Protein AF-A0A7S2QZF7-F1 (afdb_monomer_lite)

Sequence (100 aa):
DDSRATWECCMLLIELEQAEAVLDMLLKVTMHKVPKVALAAANAVLMAVQTFGTPKVVPPNMILKGLAPLFDAKDAKVRAVAKDITLEMVKWLGPGAVKR

pLDDT: mean 81.99, std 8.15, range [48.84, 90.38]

Foldseek 3Di:
DVLVVVLVVLLVCLVVLNQVVSLVVLLVQLPDPDNVSVLSSLVSLLVSCVPVNDDPSHPVVSLVVSLVVQCVDPDPSSNVSSVSSVVSNCVRVDPVVDDD

Radius of gyration: 12.94 Å; chains: 1; bounding box: 25×36×29 Å

Structure (mmCIF, N/CA/C/O backbone):
data_AF-A0A7S2QZF7-F1
#
_entry.id   AF-A0A7S2QZF7-F1
#
loop_
_atom_site.group_PDB
_atom_site.id
_atom_site.type_symbol
_atom_site.label_atom_id
_atom_site.label_alt_id
_atom_site.label_comp_id
_atom_site.label_asym_id
_atom_site.label_entity_id
_atom_site.label_seq_id
_atom_site.pdbx_PDB_ins_code
_atom_site.Cartn_x
_atom_site.Cartn_y
_atom_site.Cartn_z
_atom_site.occupancy
_atom_site.B_iso_or_equiv
_atom_site.auth_seq_id
_atom_site.auth_comp_id
_atom_site.auth_asym_id
_atom_site.auth_atom_id
_atom_site.pdbx_PDB_model_num
ATOM 1 N N . ASP A 1 1 ? -8.005 -13.180 -18.658 1.00 52.25 1 ASP A N 1
ATOM 2 C CA . ASP A 1 1 ? -8.735 -13.564 -17.439 1.00 52.25 1 ASP A CA 1
ATOM 3 C C . ASP A 1 1 ? -7.846 -13.805 -16.226 1.00 52.25 1 ASP A C 1
ATOM 5 O O . ASP A 1 1 ? -8.195 -13.313 -15.163 1.00 52.25 1 ASP A O 1
ATOM 9 N N . ASP A 1 2 ? -6.660 -14.402 -16.363 1.00 60.56 2 ASP A N 1
ATOM 10 C CA . ASP A 1 2 ? -5.796 -14.744 -15.212 1.00 60.56 2 ASP A CA 1
ATOM 11 C C . ASP A 1 2 ? -5.441 -13.586 -14.266 1.00 60.56 2 ASP A C 1
ATOM 13 O O . ASP A 1 2 ? -5.421 -13.761 -13.051 1.00 60.56 2 ASP A O 1
ATOM 17 N N . SER A 1 3 ? -5.210 -12.375 -14.788 1.00 65.88 3 SER A N 1
ATOM 18 C CA . SER A 1 3 ? -4.844 -11.222 -13.948 1.00 65.88 3 SER A CA 1
ATOM 19 C C . SER A 1 3 ? -5.981 -10.731 -13.039 1.00 65.88 3 SER A C 1
ATOM 21 O O . SER A 1 3 ? -5.708 -10.099 -12.020 1.00 65.88 3 SER A O 1
ATOM 23 N N . ARG A 1 4 ? -7.248 -11.004 -13.389 1.00 69.50 4 ARG A N 1
ATOM 24 C CA . ARG A 1 4 ? -8.399 -10.689 -12.522 1.00 69.50 4 ARG A CA 1
ATOM 25 C C . ARG A 1 4 ? -8.553 -11.725 -11.416 1.00 69.50 4 ARG A C 1
ATOM 27 O O . ARG A 1 4 ? -8.727 -11.343 -10.267 1.00 69.50 4 ARG A O 1
ATOM 34 N N . ALA A 1 5 ? -8.367 -13.004 -11.734 1.00 76.38 5 ALA A N 1
ATOM 35 C CA . ALA A 1 5 ? -8.405 -14.069 -10.735 1.00 76.38 5 ALA A CA 1
ATOM 36 C C . ALA A 1 5 ? -7.325 -13.872 -9.656 1.00 76.38 5 ALA A C 1
ATOM 38 O O . ALA A 1 5 ? -7.597 -13.988 -8.466 1.00 76.38 5 ALA A O 1
ATOM 39 N N . THR A 1 6 ? -6.106 -13.474 -10.044 1.00 78.31 6 THR A N 1
ATOM 40 C CA . THR A 1 6 ? -5.044 -13.166 -9.068 1.00 78.31 6 THR A CA 1
ATOM 41 C C . THR A 1 6 ? -5.394 -11.995 -8.152 1.00 78.31 6 THR A C 1
ATOM 43 O O . THR A 1 6 ? -5.000 -11.978 -6.988 1.00 78.31 6 THR A O 1
ATOM 46 N N . TRP A 1 7 ? -6.130 -11.018 -8.679 1.00 78.88 7 TRP A N 1
ATOM 47 C CA . TRP A 1 7 ? -6.580 -9.846 -7.938 1.00 78.88 7 TRP A CA 1
ATOM 48 C C . TRP A 1 7 ? -7.653 -10.212 -6.907 1.00 78.88 7 TRP A C 1
ATOM 50 O O . TRP A 1 7 ? -7.516 -9.886 -5.728 1.00 78.88 7 TRP A O 1
ATOM 60 N N . GLU A 1 8 ? -8.673 -10.950 -7.338 1.00 82.88 8 GLU A N 1
ATOM 61 C CA . GLU A 1 8 ? -9.766 -11.421 -6.485 1.00 82.88 8 GLU A CA 1
ATOM 62 C C . GLU A 1 8 ? -9.240 -12.290 -5.340 1.00 82.88 8 GLU A C 1
ATOM 64 O O . GLU A 1 8 ? -9.595 -12.063 -4.187 1.00 82.88 8 GLU A O 1
ATOM 69 N N . CYS A 1 9 ? -8.294 -13.192 -5.619 1.00 85.06 9 CYS A N 1
ATOM 70 C CA . CYS A 1 9 ? -7.632 -13.987 -4.585 1.00 85.06 9 CYS A CA 1
ATOM 71 C C . CYS A 1 9 ? -6.932 -13.124 -3.523 1.00 85.06 9 CYS A C 1
ATOM 73 O O . CYS A 1 9 ? -7.010 -13.436 -2.338 1.00 85.06 9 CYS A O 1
ATOM 75 N N . CYS A 1 10 ? -6.264 -12.032 -3.916 1.00 83.44 10 CYS A N 1
ATOM 76 C CA . CYS A 1 10 ? -5.621 -11.138 -2.950 1.00 83.44 10 CYS A CA 1
ATOM 77 C C . CYS A 1 10 ? -6.650 -10.450 -2.044 1.00 83.44 10 CYS A C 1
ATOM 79 O O . CYS A 1 10 ? -6.408 -10.327 -0.847 1.00 83.44 10 CYS A O 1
ATOM 81 N N . MET A 1 11 ? -7.794 -10.028 -2.591 1.00 86.31 11 MET A N 1
ATOM 82 C CA . MET A 1 11 ? -8.855 -9.394 -1.801 1.00 86.31 11 MET A CA 1
ATOM 83 C C . MET A 1 11 ? -9.524 -10.391 -0.846 1.00 86.31 11 MET A C 1
ATOM 85 O O . MET A 1 11 ? -9.713 -10.072 0.324 1.00 86.31 11 MET A O 1
ATOM 89 N N . LEU A 1 12 ? -9.784 -11.620 -1.301 1.00 86.75 12 LEU A N 1
ATOM 90 C CA . LEU A 1 12 ? -10.330 -12.695 -0.462 1.00 86.75 12 LEU A CA 1
ATOM 91 C C . LEU A 1 12 ? -9.406 -13.034 0.718 1.00 86.75 12 LEU A C 1
ATOM 93 O O . LEU A 1 12 ? -9.868 -13.262 1.831 1.00 86.75 12 LEU A O 1
ATOM 97 N N . LEU A 1 13 ? -8.086 -13.037 0.510 1.00 86.19 13 LEU A N 1
ATOM 98 C CA . LEU A 1 13 ? -7.130 -13.257 1.600 1.00 86.19 13 LEU A CA 1
ATOM 99 C C . LEU A 1 13 ? -7.155 -12.121 2.633 1.00 86.19 13 LEU A C 1
ATOM 101 O O . LEU A 1 13 ? -6.999 -12.376 3.825 1.00 86.19 13 LEU A O 1
ATOM 105 N N . ILE A 1 14 ? -7.376 -10.878 2.198 1.00 85.31 14 ILE A N 1
ATOM 106 C CA . ILE A 1 14 ? -7.524 -9.736 3.109 1.00 85.31 14 ILE A CA 1
ATOM 107 C C . ILE A 1 14 ? -8.814 -9.861 3.937 1.00 85.31 14 ILE A C 1
ATOM 109 O O . ILE A 1 14 ? -8.778 -9.575 5.133 1.00 85.31 14 ILE A O 1
ATOM 113 N N . GLU A 1 15 ? -9.916 -10.346 3.349 1.00 85.00 15 GLU A N 1
ATOM 114 C CA . GLU A 1 15 ? -11.161 -10.650 4.084 1.00 85.00 15 GLU A CA 1
ATOM 115 C C . GLU A 1 15 ? -10.961 -11.707 5.175 1.00 85.00 15 GLU A C 1
ATOM 117 O O . GLU A 1 15 ? -11.565 -11.614 6.240 1.00 85.00 15 GLU A O 1
ATOM 122 N N . LEU A 1 16 ? -10.071 -12.675 4.947 1.00 87.19 16 LEU A N 1
ATOM 123 C CA . LEU A 1 16 ? -9.694 -13.712 5.914 1.00 87.19 16 LEU A CA 1
ATOM 124 C C . LEU A 1 16 ? -8.632 -13.245 6.927 1.00 87.19 16 LEU A C 1
ATOM 126 O O . LEU A 1 16 ? -7.869 -14.053 7.458 1.00 87.19 16 LEU A O 1
ATOM 130 N N . GLU A 1 17 ? -8.548 -11.937 7.173 1.00 84.56 17 GLU A N 1
ATOM 131 C CA . GLU A 1 17 ? -7.634 -11.312 8.137 1.00 84.56 17 GLU A CA 1
ATOM 132 C C . GLU A 1 17 ? -6.137 -11.517 7.820 1.00 84.56 17 GLU A C 1
ATOM 134 O O . GLU A 1 17 ? -5.277 -11.265 8.660 1.00 84.56 17 GLU A O 1
ATOM 139 N N . GLN A 1 18 ? -5.778 -11.917 6.591 1.00 86.19 18 GLN A N 1
ATOM 140 C CA . GLN A 1 18 ? -4.379 -12.079 6.157 1.00 86.19 18 GLN A CA 1
ATOM 141 C C . GLN A 1 18 ? -3.809 -10.817 5.491 1.00 86.19 18 GLN A C 1
ATOM 143 O O . GLN A 1 18 ? -2.896 -10.890 4.663 1.00 86.19 18 GLN A O 1
ATOM 148 N N . ALA A 1 19 ? -4.330 -9.641 5.853 1.00 84.62 19 ALA A N 1
ATOM 149 C CA . ALA A 1 19 ? -3.969 -8.370 5.231 1.00 84.62 19 ALA A CA 1
ATOM 150 C C . ALA A 1 19 ? -2.461 -8.087 5.287 1.00 84.62 19 ALA A C 1
ATOM 152 O O . ALA A 1 19 ? -1.870 -7.686 4.287 1.00 84.62 19 ALA A O 1
ATOM 153 N N . GLU A 1 20 ? -1.815 -8.349 6.424 1.00 85.31 20 GLU A N 1
ATOM 154 C CA . GLU A 1 20 ? -0.381 -8.101 6.598 1.00 85.31 20 GLU A CA 1
ATOM 155 C C . GLU A 1 20 ? 0.480 -8.945 5.652 1.00 85.31 20 GLU A C 1
ATOM 157 O O . GLU A 1 20 ? 1.384 -8.417 5.004 1.00 85.31 20 GLU A O 1
ATOM 162 N N . ALA A 1 21 ? 0.176 -10.239 5.524 1.00 87.94 21 ALA A N 1
ATOM 163 C CA . ALA A 1 21 ? 0.921 -11.153 4.662 1.00 87.94 21 ALA A CA 1
ATOM 164 C C . ALA A 1 21 ? 0.771 -10.780 3.179 1.00 87.94 21 ALA A C 1
ATOM 166 O O . ALA A 1 21 ? 1.751 -10.770 2.428 1.00 87.94 21 ALA A O 1
ATOM 167 N N . VAL A 1 22 ? -0.450 -10.424 2.765 1.00 88.12 22 VAL A N 1
ATOM 168 C CA . VAL A 1 22 ? -0.735 -9.974 1.396 1.00 88.12 22 VAL A CA 1
ATOM 169 C C . VAL A 1 22 ? -0.008 -8.663 1.103 1.00 88.12 22 VAL A C 1
ATOM 171 O O . VAL A 1 22 ? 0.649 -8.547 0.069 1.00 88.12 22 VAL A O 1
ATOM 174 N N . LEU A 1 23 ? -0.068 -7.690 2.015 1.00 86.62 23 LEU A N 1
ATOM 175 C CA . LEU A 1 23 ? 0.600 -6.399 1.847 1.00 86.62 23 LEU A CA 1
ATOM 176 C C . LEU A 1 23 ? 2.120 -6.545 1.805 1.00 86.62 23 LEU A C 1
ATOM 178 O O . LEU A 1 23 ? 2.747 -5.955 0.933 1.00 86.62 23 LEU A O 1
ATOM 182 N N . ASP A 1 24 ? 2.723 -7.342 2.688 1.00 88.38 24 ASP A N 1
ATOM 183 C CA . ASP A 1 24 ? 4.171 -7.572 2.679 1.00 88.38 24 ASP A CA 1
ATOM 184 C C . ASP A 1 24 ? 4.637 -8.191 1.350 1.00 88.38 24 ASP A C 1
ATOM 186 O O . ASP A 1 24 ? 5.614 -7.737 0.746 1.00 88.38 24 ASP A O 1
ATOM 190 N N . MET A 1 25 ? 3.892 -9.173 0.833 1.00 89.12 25 MET A N 1
ATOM 191 C CA . MET A 1 25 ? 4.173 -9.779 -0.468 1.00 89.12 25 MET A CA 1
ATOM 192 C C . MET A 1 25 ? 4.017 -8.772 -1.615 1.00 89.12 25 MET A C 1
ATOM 194 O O . MET A 1 25 ? 4.943 -8.609 -2.413 1.00 89.12 25 MET A O 1
ATOM 198 N N . LEU A 1 26 ? 2.898 -8.044 -1.677 1.00 87.12 26 LEU A N 1
ATOM 199 C CA . LEU A 1 26 ? 2.644 -7.064 -2.736 1.00 87.12 26 LEU A CA 1
ATOM 200 C C . LEU A 1 26 ? 3.680 -5.938 -2.730 1.00 87.12 26 LEU A C 1
ATOM 202 O O . LEU A 1 26 ? 4.214 -5.594 -3.785 1.00 87.12 26 LEU A O 1
ATOM 206 N N . LEU A 1 27 ? 4.022 -5.407 -1.552 1.00 86.00 27 LEU A N 1
ATOM 207 C CA . LEU A 1 27 ? 5.023 -4.353 -1.399 1.00 86.00 27 LEU A CA 1
ATOM 208 C C . LEU A 1 27 ? 6.407 -4.811 -1.868 1.00 86.00 27 LEU A C 1
ATOM 210 O O . LEU A 1 27 ? 7.075 -4.062 -2.577 1.00 86.00 27 LEU A O 1
ATOM 214 N N . LYS A 1 28 ? 6.820 -6.052 -1.593 1.00 87.38 28 LYS A N 1
ATOM 215 C CA . LYS A 1 28 ? 8.065 -6.606 -2.159 1.00 87.38 28 LYS A CA 1
ATOM 216 C C . LYS A 1 28 ? 8.034 -6.661 -3.689 1.00 87.38 28 LYS A C 1
ATOM 218 O O . LYS A 1 28 ? 9.024 -6.325 -4.341 1.00 87.38 28 LYS A O 1
ATOM 223 N N . VAL A 1 29 ? 6.897 -7.035 -4.277 1.00 87.44 29 VAL A N 1
ATOM 224 C CA . VAL A 1 29 ? 6.731 -7.132 -5.738 1.00 87.44 29 VAL A CA 1
ATOM 225 C C . VAL A 1 29 ? 6.743 -5.755 -6.415 1.00 87.44 29 VAL A C 1
ATOM 227 O O . VAL A 1 29 ? 7.146 -5.650 -7.575 1.00 87.44 29 VAL A O 1
ATOM 230 N N . THR A 1 30 ? 6.408 -4.672 -5.706 1.00 82.69 30 THR A N 1
ATOM 231 C CA . THR A 1 30 ? 6.519 -3.309 -6.266 1.00 82.69 30 THR A CA 1
ATOM 232 C C . THR A 1 30 ? 7.943 -2.921 -6.677 1.00 82.69 30 THR A C 1
ATOM 234 O O . THR A 1 30 ? 8.117 -2.094 -7.567 1.00 82.69 30 THR A O 1
ATOM 237 N N . MET A 1 31 ? 8.971 -3.559 -6.106 1.00 81.25 31 MET A N 1
ATOM 238 C CA . MET A 1 31 ? 10.377 -3.325 -6.457 1.00 81.25 31 MET A CA 1
ATOM 239 C C . MET A 1 31 ? 10.885 -4.213 -7.606 1.00 81.25 31 MET A C 1
ATOM 241 O O . MET A 1 31 ? 12.086 -4.262 -7.888 1.00 81.25 31 MET A O 1
ATOM 245 N N . HIS A 1 32 ? 9.996 -4.946 -8.277 1.00 86.06 32 HIS A N 1
ATOM 246 C CA . HIS A 1 32 ? 10.381 -5.856 -9.345 1.00 86.06 32 HIS A CA 1
ATOM 247 C C . HIS A 1 32 ? 10.978 -5.112 -10.556 1.00 86.06 32 HIS A C 1
ATOM 249 O O . HIS A 1 32 ? 10.524 -4.038 -10.946 1.00 86.06 32 HIS A O 1
ATOM 255 N N . LYS A 1 33 ? 11.970 -5.725 -11.221 1.00 80.56 33 LYS A N 1
ATOM 256 C CA . LYS A 1 33 ? 12.678 -5.126 -12.374 1.00 80.56 33 LYS A CA 1
ATOM 257 C C . LYS A 1 33 ? 11.778 -4.862 -13.585 1.00 80.56 33 LYS A C 1
ATOM 259 O O . LYS A 1 33 ? 12.137 -4.072 -14.451 1.00 80.56 33 LYS A O 1
ATOM 264 N N . VAL A 1 34 ? 10.637 -5.547 -13.664 1.00 86.31 34 VAL A N 1
ATOM 265 C CA . VAL A 1 34 ? 9.657 -5.402 -14.748 1.00 86.31 34 VAL A CA 1
ATOM 266 C C . VAL A 1 34 ? 8.605 -4.359 -14.348 1.00 86.31 34 VAL A C 1
ATOM 268 O O . VAL A 1 34 ? 7.783 -4.660 -13.477 1.00 86.31 34 VAL A O 1
ATOM 271 N N . PRO A 1 35 ? 8.546 -3.186 -15.012 1.00 82.00 35 PRO A N 1
ATOM 272 C CA . PRO A 1 35 ? 7.650 -2.090 -14.626 1.00 82.00 35 PRO A CA 1
ATOM 273 C C . PRO A 1 35 ? 6.168 -2.470 -14.631 1.00 82.00 35 PRO A C 1
ATOM 275 O O . PRO A 1 35 ? 5.410 -2.042 -13.770 1.00 82.00 35 PRO A O 1
ATOM 278 N N . LYS A 1 36 ? 5.750 -3.333 -15.565 1.00 85.81 36 LYS A N 1
ATOM 279 C CA . LYS A 1 36 ? 4.367 -3.827 -15.645 1.00 85.81 36 LYS A CA 1
ATOM 280 C C . LYS A 1 36 ? 3.951 -4.609 -14.393 1.00 85.81 36 LYS A C 1
ATOM 282 O O . LYS A 1 36 ? 2.813 -4.485 -13.956 1.00 85.81 36 LYS A O 1
ATOM 287 N N . VAL A 1 37 ? 4.866 -5.399 -13.829 1.00 86.44 37 VAL A N 1
ATOM 288 C CA . VAL A 1 37 ? 4.616 -6.205 -12.622 1.00 86.44 37 VAL A CA 1
ATOM 289 C C . VAL A 1 37 ? 4.587 -5.305 -11.390 1.00 86.44 37 VAL A C 1
ATOM 291 O O . VAL A 1 37 ? 3.653 -5.390 -10.599 1.00 86.44 37 VAL A O 1
ATOM 294 N N . ALA A 1 38 ? 5.548 -4.384 -11.283 1.00 86.00 38 ALA A N 1
ATOM 295 C CA . ALA A 1 38 ? 5.575 -3.379 -10.223 1.00 86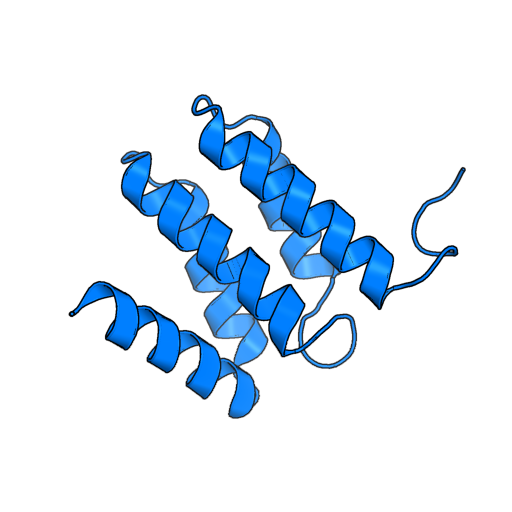.00 38 ALA A CA 1
ATOM 296 C C . ALA A 1 38 ? 4.289 -2.536 -10.200 1.00 86.00 38 ALA A C 1
ATOM 298 O O . ALA A 1 38 ? 3.687 -2.337 -9.147 1.00 86.00 38 ALA A O 1
ATOM 299 N N . LEU A 1 39 ? 3.822 -2.102 -11.376 1.00 87.38 39 LEU A N 1
ATOM 300 C CA . LEU A 1 39 ? 2.581 -1.347 -11.528 1.00 87.38 39 LEU A CA 1
ATOM 301 C C . LEU A 1 39 ? 1.346 -2.170 -11.145 1.00 87.38 39 LEU A C 1
ATOM 303 O O . LEU A 1 39 ? 0.434 -1.638 -10.520 1.00 87.38 39 LEU A O 1
ATOM 307 N N . ALA A 1 40 ? 1.294 -3.451 -11.514 1.00 88.69 40 ALA A N 1
ATOM 308 C CA . ALA A 1 40 ? 0.191 -4.328 -11.129 1.00 88.69 40 ALA A CA 1
ATOM 309 C C . ALA A 1 40 ? 0.124 -4.507 -9.604 1.00 88.69 40 ALA A C 1
ATOM 311 O O . ALA A 1 40 ? -0.949 -4.372 -9.027 1.00 88.69 40 ALA A O 1
ATOM 312 N N . ALA A 1 41 ? 1.268 -4.716 -8.946 1.00 88.56 41 ALA A N 1
ATOM 313 C CA . ALA A 1 41 ? 1.338 -4.820 -7.490 1.00 88.56 41 ALA A CA 1
ATOM 314 C C . ALA A 1 41 ? 0.967 -3.504 -6.787 1.00 88.56 41 ALA A C 1
ATOM 316 O O . ALA A 1 41 ? 0.223 -3.519 -5.811 1.00 88.56 41 ALA A O 1
ATOM 317 N N . ALA A 1 42 ? 1.415 -2.356 -7.304 1.00 88.50 42 ALA A N 1
ATOM 318 C CA . ALA A 1 42 ? 1.051 -1.052 -6.751 1.00 88.50 42 ALA A CA 1
ATOM 319 C C . ALA A 1 42 ? -0.458 -0.780 -6.870 1.00 88.50 42 ALA A C 1
ATOM 321 O O . ALA A 1 42 ? -1.088 -0.368 -5.899 1.00 88.50 42 ALA A O 1
ATOM 322 N N . ASN A 1 43 ? -1.058 -1.068 -8.032 1.00 89.62 43 ASN A N 1
ATOM 323 C CA . ASN A 1 43 ? -2.513 -0.981 -8.202 1.00 89.62 43 ASN A CA 1
ATOM 324 C C . ASN A 1 43 ? -3.241 -1.945 -7.268 1.00 89.62 43 ASN A C 1
ATOM 326 O O . ASN A 1 43 ? -4.330 -1.636 -6.787 1.00 89.62 43 ASN A O 1
ATOM 330 N N . ALA A 1 44 ? -2.622 -3.093 -6.985 1.00 88.94 44 ALA A N 1
ATOM 331 C CA . ALA A 1 44 ? -3.221 -4.050 -6.092 1.00 88.94 44 ALA A CA 1
ATOM 332 C C . ALA A 1 44 ? -3.301 -3.529 -4.645 1.00 88.94 44 ALA A C 1
ATOM 334 O O . ALA A 1 44 ? -4.328 -3.643 -3.976 1.00 88.94 44 ALA A O 1
ATOM 335 N N . VAL A 1 45 ? -2.235 -2.876 -4.184 1.00 87.56 45 VAL A N 1
ATOM 336 C CA . VAL A 1 45 ? -2.227 -2.189 -2.886 1.00 87.56 45 VAL A CA 1
ATOM 337 C C . VAL A 1 45 ? -3.232 -1.039 -2.868 1.00 87.56 45 VAL A C 1
ATOM 339 O O . VAL A 1 45 ? -3.953 -0.889 -1.885 1.00 87.56 45 VAL A O 1
ATOM 342 N N . LEU A 1 46 ? -3.325 -0.256 -3.950 1.00 89.25 46 LEU A N 1
ATOM 343 C CA . LEU A 1 46 ? -4.290 0.841 -4.053 1.00 89.25 46 LEU A CA 1
ATOM 344 C C . LEU A 1 46 ? -5.712 0.364 -3.794 1.00 89.25 46 LEU A C 1
ATOM 346 O O . LEU A 1 46 ? -6.377 0.928 -2.925 1.00 89.25 46 LEU A O 1
ATOM 350 N N . MET A 1 47 ? -6.180 -0.678 -4.485 1.00 88.00 47 MET A N 1
ATOM 351 C CA . MET A 1 47 ? -7.562 -1.068 -4.240 1.00 88.00 47 MET A CA 1
ATOM 352 C C . MET A 1 47 ? -7.775 -1.879 -2.968 1.00 88.00 47 MET A C 1
ATOM 354 O O . MET A 1 47 ? -8.862 -1.795 -2.415 1.00 88.00 47 MET A O 1
ATOM 358 N N . ALA A 1 48 ? -6.757 -2.546 -2.413 1.00 86.44 48 ALA A N 1
ATOM 359 C CA . ALA A 1 48 ? -6.857 -3.060 -1.045 1.00 86.44 48 ALA A CA 1
ATOM 360 C C . ALA A 1 48 ? -7.208 -1.925 -0.061 1.00 86.44 48 ALA A C 1
ATOM 362 O O . ALA A 1 48 ? -8.088 -2.073 0.787 1.00 86.44 48 ALA A O 1
ATOM 363 N N . VAL A 1 49 ? -6.573 -0.758 -0.222 1.00 86.31 49 VAL A N 1
ATOM 364 C CA . VAL A 1 49 ? -6.878 0.439 0.576 1.00 86.31 49 VAL A CA 1
ATOM 365 C C . VAL A 1 49 ? -8.272 0.987 0.266 1.00 86.31 49 VAL A C 1
ATOM 367 O O . VAL A 1 49 ? -8.976 1.371 1.194 1.00 86.31 49 VAL A O 1
ATOM 370 N N . GLN A 1 50 ? -8.699 1.011 -0.999 1.00 87.06 50 GLN A N 1
ATOM 371 C CA . GLN A 1 50 ? -10.034 1.500 -1.377 1.00 87.06 50 GLN A CA 1
ATOM 372 C C . GLN A 1 50 ? -11.169 0.597 -0.876 1.00 87.06 50 GLN A C 1
ATOM 374 O O . GLN A 1 50 ? -12.204 1.107 -0.457 1.00 87.06 50 GLN A O 1
ATOM 379 N N . THR A 1 51 ? -10.984 -0.723 -0.920 1.00 85.44 51 THR A N 1
ATOM 380 C CA . THR A 1 51 ? -12.012 -1.711 -0.572 1.00 85.44 51 THR A CA 1
ATOM 381 C C . THR A 1 51 ? -12.143 -1.895 0.936 1.00 85.44 51 THR A C 1
ATOM 383 O O . THR A 1 51 ? -13.260 -1.924 1.446 1.00 85.44 51 THR A O 1
ATOM 386 N N . PHE A 1 52 ? -11.026 -2.001 1.659 1.00 83.44 52 PHE A N 1
ATOM 387 C CA . PHE A 1 52 ? -11.045 -2.360 3.082 1.00 83.44 52 PHE A CA 1
ATOM 388 C C . PHE A 1 52 ? -10.799 -1.188 4.033 1.00 83.44 52 PHE A C 1
ATOM 390 O O . PHE A 1 52 ? -11.192 -1.242 5.200 1.00 83.44 52 PHE A O 1
ATOM 397 N N . GLY A 1 53 ? -10.159 -0.125 3.546 1.00 79.81 53 GLY A N 1
ATOM 398 C CA . GLY A 1 53 ? -9.835 1.052 4.340 1.00 79.81 53 GLY A CA 1
ATOM 399 C C . GLY A 1 53 ? -8.709 0.851 5.361 1.00 79.81 53 GLY A C 1
ATOM 400 O O . GLY A 1 53 ? -8.319 -0.254 5.746 1.00 79.81 53 GLY A O 1
ATOM 401 N N . THR A 1 54 ? -8.172 1.978 5.826 1.00 79.44 54 THR A N 1
ATOM 402 C CA . THR A 1 54 ? -7.177 2.068 6.911 1.00 79.44 54 THR A CA 1
ATOM 403 C C . THR A 1 54 ? -7.818 2.785 8.117 1.00 79.44 54 THR A C 1
ATOM 405 O O . THR A 1 54 ? -8.710 3.605 7.907 1.00 79.44 54 THR A O 1
ATOM 408 N N . PRO A 1 55 ? -7.445 2.512 9.389 1.00 76.56 55 PRO A N 1
ATOM 409 C CA . PRO A 1 55 ? -6.335 1.677 9.859 1.00 76.56 55 PRO A CA 1
ATOM 410 C C . PRO A 1 55 ? -6.722 0.262 10.329 1.00 76.56 55 PRO A C 1
ATOM 412 O O . PRO A 1 55 ? -5.844 -0.488 10.741 1.00 76.56 55 PRO A O 1
ATOM 415 N N . LYS A 1 56 ? -8.016 -0.088 10.345 1.00 73.25 56 LYS A N 1
ATOM 416 C CA . LYS A 1 56 ? -8.504 -1.303 11.021 1.00 73.25 56 LYS A CA 1
ATOM 417 C C . LYS A 1 56 ? -8.170 -2.597 10.274 1.00 73.25 56 LYS A C 1
ATOM 419 O O . LYS A 1 56 ? -7.785 -3.564 10.916 1.00 73.25 56 LYS A O 1
ATOM 424 N N . VAL A 1 57 ? -8.342 -2.612 8.952 1.00 77.62 57 VAL A N 1
ATOM 425 C CA . VAL A 1 57 ? -8.079 -3.800 8.118 1.00 77.62 57 VAL A CA 1
ATOM 426 C C . VAL A 1 57 ? -6.694 -3.720 7.490 1.00 77.62 57 VAL A C 1
ATOM 428 O O . VAL A 1 57 ? -5.947 -4.691 7.478 1.00 77.62 57 VAL A O 1
ATOM 431 N N . VAL A 1 58 ? -6.329 -2.536 7.001 1.00 80.25 58 VAL A N 1
ATOM 432 C CA . VAL A 1 58 ? -5.037 -2.293 6.369 1.00 80.25 58 VAL A CA 1
ATOM 433 C C . VAL A 1 58 ? -4.176 -1.415 7.291 1.00 80.25 58 VAL A C 1
ATOM 435 O O . VAL A 1 58 ? -4.560 -0.276 7.579 1.00 80.25 58 VAL A O 1
ATOM 438 N N . PRO A 1 59 ? -3.007 -1.890 7.766 1.00 81.44 59 PRO A N 1
ATOM 439 C CA . PRO A 1 59 ? -2.148 -1.099 8.641 1.00 81.44 59 PRO A CA 1
ATOM 440 C C . PRO A 1 59 ? -1.433 0.026 7.868 1.00 81.44 59 PRO A C 1
ATOM 442 O O . PRO A 1 59 ? -0.633 -0.251 6.966 1.00 81.44 59 PRO A O 1
ATOM 445 N N . PRO A 1 60 ? -1.618 1.308 8.236 1.00 79.50 60 PRO A N 1
ATOM 446 C CA . PRO A 1 60 ? -1.035 2.431 7.496 1.00 79.50 60 PRO A CA 1
ATOM 447 C C . PRO A 1 60 ? 0.499 2.437 7.553 1.00 79.50 60 PRO A C 1
ATOM 449 O O . PRO A 1 60 ? 1.156 2.802 6.581 1.00 79.50 60 PRO A O 1
ATOM 452 N N . ASN A 1 61 ? 1.085 1.958 8.655 1.00 81.56 61 ASN A N 1
ATOM 453 C CA . ASN A 1 61 ? 2.537 1.869 8.827 1.00 81.56 61 ASN A CA 1
ATOM 454 C C . ASN A 1 61 ? 3.212 0.952 7.797 1.00 81.56 61 ASN A C 1
ATOM 456 O O . ASN A 1 61 ? 4.355 1.202 7.417 1.00 81.56 61 ASN A O 1
ATOM 460 N N . MET A 1 62 ? 2.531 -0.109 7.350 1.00 81.38 62 MET A N 1
ATOM 461 C CA . MET A 1 62 ? 3.076 -1.023 6.342 1.00 81.38 62 MET A CA 1
ATOM 462 C C . MET A 1 62 ? 3.093 -0.364 4.969 1.00 81.38 62 MET A C 1
ATOM 464 O O . MET A 1 62 ? 4.112 -0.406 4.280 1.00 81.38 62 MET A O 1
ATOM 468 N N . ILE A 1 63 ? 2.006 0.324 4.613 1.00 81.88 63 ILE A N 1
ATOM 469 C CA . ILE A 1 63 ? 1.926 1.042 3.342 1.00 81.88 63 ILE A CA 1
ATOM 470 C C . ILE A 1 63 ? 2.973 2.146 3.291 1.00 81.88 63 ILE A C 1
ATOM 472 O O . ILE A 1 63 ? 3.698 2.225 2.308 1.00 81.88 63 ILE A O 1
ATOM 476 N N . LEU A 1 64 ? 3.127 2.945 4.352 1.00 82.31 64 LEU A N 1
ATOM 477 C CA . LEU A 1 64 ? 4.108 4.037 4.388 1.00 82.31 64 LEU A CA 1
ATOM 478 C C . LEU A 1 64 ? 5.542 3.561 4.104 1.00 82.31 64 LEU A C 1
ATOM 480 O O . LEU A 1 64 ? 6.276 4.236 3.383 1.00 82.31 64 LEU A O 1
ATOM 484 N N . LYS A 1 65 ? 5.931 2.382 4.609 1.00 78.50 65 LYS A N 1
ATOM 485 C CA . LYS A 1 65 ? 7.247 1.783 4.324 1.00 78.50 65 LYS A CA 1
ATOM 486 C C . LYS A 1 65 ? 7.408 1.409 2.851 1.00 78.50 65 LYS A C 1
ATOM 488 O O . LYS A 1 65 ? 8.473 1.624 2.280 1.00 78.50 65 LYS A O 1
ATOM 493 N N . GLY A 1 66 ? 6.361 0.857 2.245 1.00 78.56 66 GLY A N 1
ATOM 494 C CA . GLY A 1 66 ? 6.353 0.480 0.833 1.00 78.56 66 GLY A CA 1
ATOM 495 C C . GLY A 1 66 ? 6.158 1.650 -0.135 1.00 78.56 66 GLY A C 1
ATOM 496 O O . GLY A 1 66 ? 6.520 1.554 -1.303 1.00 78.56 66 GLY A O 1
ATOM 497 N N . LEU A 1 67 ? 5.621 2.769 0.351 1.00 79.25 67 LEU A N 1
ATOM 498 C CA . LEU A 1 67 ? 5.281 3.940 -0.445 1.00 79.25 67 LEU A CA 1
ATOM 499 C C . LEU A 1 67 ? 6.500 4.801 -0.800 1.00 79.25 67 LEU A C 1
ATOM 501 O O . LEU A 1 67 ? 6.564 5.330 -1.907 1.00 79.25 67 LEU A O 1
ATOM 505 N N . ALA A 1 68 ? 7.485 4.918 0.098 1.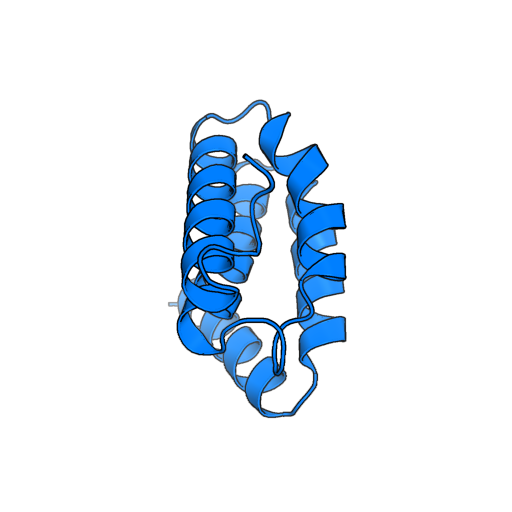00 81.56 68 ALA A N 1
ATOM 506 C CA . ALA A 1 68 ? 8.678 5.729 -0.161 1.00 81.56 68 ALA A CA 1
ATOM 507 C C . ALA A 1 68 ? 9.442 5.287 -1.435 1.00 81.56 68 ALA A C 1
ATOM 509 O O . ALA A 1 68 ? 9.669 6.133 -2.300 1.00 81.56 68 ALA A O 1
ATOM 510 N N . PRO A 1 69 ? 9.734 3.988 -1.655 1.00 81.25 69 PRO A N 1
ATOM 511 C CA . PRO A 1 69 ? 10.362 3.527 -2.898 1.00 81.25 69 PRO A CA 1
ATOM 512 C C . PRO A 1 69 ? 9.496 3.712 -4.156 1.00 81.25 69 PRO A C 1
ATOM 514 O O . PRO A 1 69 ? 10.028 3.879 -5.253 1.00 81.25 69 PRO A O 1
ATOM 517 N N . LEU A 1 70 ? 8.165 3.677 -4.0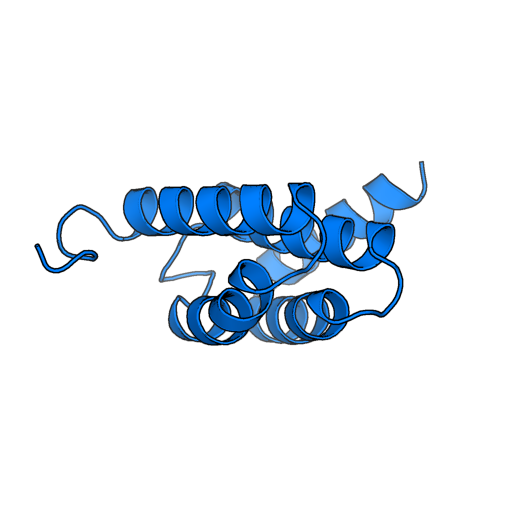22 1.00 82.31 70 LEU A N 1
ATOM 518 C CA . LEU A 1 70 ? 7.231 3.842 -5.143 1.00 82.31 70 LEU A CA 1
ATOM 519 C C . LEU A 1 70 ? 7.264 5.268 -5.719 1.00 82.31 70 LEU A C 1
ATOM 521 O O . LEU A 1 70 ? 7.090 5.444 -6.927 1.00 82.31 70 LEU A O 1
ATOM 525 N N . PHE A 1 71 ? 7.520 6.282 -4.886 1.00 82.25 71 PHE A N 1
ATOM 526 C CA . PHE A 1 71 ? 7.678 7.665 -5.347 1.00 82.25 71 PHE A CA 1
ATOM 527 C C . PHE A 1 71 ? 8.955 7.885 -6.165 1.00 82.25 71 PHE A C 1
ATOM 529 O O . PHE A 1 71 ? 8.929 8.663 -7.121 1.00 82.25 71 PHE A O 1
ATOM 536 N N . ASP A 1 72 ? 10.020 7.142 -5.860 1.00 82.88 72 ASP A N 1
ATOM 537 C CA . ASP A 1 72 ? 11.296 7.175 -6.588 1.00 82.88 72 ASP A CA 1
ATOM 538 C C . ASP A 1 72 ? 11.327 6.227 -7.803 1.00 82.88 72 ASP A C 1
ATOM 540 O O . ASP A 1 72 ? 12.347 6.091 -8.490 1.00 82.88 72 ASP A O 1
ATOM 544 N N . ALA A 1 73 ? 10.208 5.567 -8.120 1.00 83.06 73 ALA A N 1
ATOM 545 C CA . ALA A 1 73 ? 10.125 4.672 -9.265 1.00 83.06 73 ALA A CA 1
ATOM 546 C C . ALA A 1 73 ? 10.405 5.421 -10.579 1.00 83.06 73 ALA A C 1
ATOM 548 O O . ALA A 1 73 ? 9.867 6.500 -10.835 1.00 83.06 73 ALA A O 1
ATOM 549 N N . LYS A 1 74 ? 11.204 4.820 -11.473 1.00 79.38 74 LYS A N 1
ATOM 550 C CA . LYS A 1 74 ? 11.528 5.405 -12.792 1.00 79.38 74 LYS A CA 1
ATOM 551 C C . LYS A 1 74 ? 10.292 5.563 -13.685 1.00 79.38 74 LYS A C 1
ATOM 553 O O . LYS A 1 74 ? 10.202 6.518 -14.457 1.00 79.38 74 LYS A O 1
ATOM 558 N N . ASP A 1 75 ? 9.328 4.658 -13.552 1.00 84.56 75 ASP A N 1
ATOM 559 C CA . ASP A 1 75 ? 8.100 4.639 -14.343 1.00 84.56 75 ASP A CA 1
ATOM 560 C C . ASP A 1 75 ? 7.072 5.665 -13.832 1.00 84.56 75 ASP A C 1
ATOM 562 O O . ASP A 1 75 ? 6.727 5.702 -12.650 1.00 84.56 75 ASP A O 1
ATOM 566 N N . ALA A 1 76 ? 6.561 6.505 -14.736 1.00 86.19 76 ALA A N 1
ATOM 567 C CA . ALA A 1 76 ? 5.617 7.567 -14.393 1.00 86.19 76 ALA A CA 1
ATOM 568 C C . ALA A 1 76 ? 4.258 7.046 -13.895 1.00 86.19 76 ALA A C 1
ATOM 570 O O . ALA A 1 76 ? 3.626 7.703 -13.069 1.00 86.19 76 ALA A O 1
ATOM 571 N N . LYS A 1 77 ? 3.815 5.872 -14.360 1.00 87.06 77 LYS A N 1
ATOM 572 C CA . LYS A 1 77 ? 2.545 5.265 -13.942 1.00 87.06 77 LYS A CA 1
ATOM 573 C C . LYS A 1 77 ? 2.645 4.731 -12.520 1.00 87.06 77 LYS A C 1
ATOM 575 O O . LYS A 1 77 ? 1.711 4.901 -11.749 1.00 87.06 77 LYS A O 1
ATOM 580 N N . VAL A 1 78 ? 3.790 4.156 -12.150 1.00 85.69 78 VAL A N 1
ATOM 581 C CA . VAL A 1 78 ? 4.030 3.684 -10.776 1.00 85.69 78 VAL A CA 1
ATOM 582 C C . VAL A 1 78 ? 3.999 4.857 -9.790 1.00 85.69 78 VAL A C 1
ATOM 584 O O . VAL A 1 78 ? 3.331 4.776 -8.761 1.00 85.69 78 VAL A O 1
ATOM 587 N N . ARG A 1 79 ? 4.612 5.995 -10.149 1.00 88.06 79 ARG A N 1
ATOM 588 C CA . ARG A 1 79 ? 4.541 7.223 -9.335 1.00 88.06 79 ARG A CA 1
ATOM 589 C C . ARG A 1 79 ? 3.130 7.807 -9.241 1.00 88.06 79 ARG A C 1
ATOM 591 O O . ARG A 1 79 ? 2.790 8.390 -8.216 1.00 88.06 79 ARG A O 1
ATOM 598 N N . ALA A 1 80 ? 2.321 7.693 -10.295 1.00 89.81 80 ALA A N 1
ATOM 599 C CA . ALA A 1 80 ? 0.925 8.131 -10.262 1.00 89.81 80 ALA A CA 1
ATOM 600 C C . ALA A 1 80 ? 0.115 7.304 -9.254 1.00 89.81 80 ALA A C 1
ATOM 602 O O . ALA A 1 80 ? -0.507 7.877 -8.366 1.00 89.81 80 ALA A O 1
ATOM 603 N N . VAL A 1 81 ? 0.246 5.974 -9.298 1.00 89.00 81 VAL A N 1
ATOM 604 C CA . VAL A 1 81 ? -0.426 5.078 -8.346 1.00 89.00 81 VAL A CA 1
ATOM 605 C C . VAL A 1 81 ? 0.012 5.352 -6.903 1.00 89.00 81 VAL A C 1
ATOM 607 O O . VAL A 1 81 ? -0.818 5.341 -6.001 1.00 89.00 81 VAL A O 1
ATOM 610 N N . ALA A 1 82 ? 1.286 5.676 -6.660 1.00 88.19 82 AL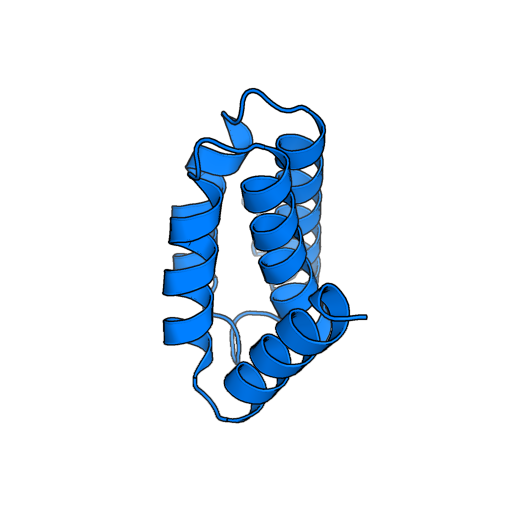A A N 1
ATOM 611 C CA . ALA A 1 82 ? 1.757 6.072 -5.327 1.00 88.19 82 ALA A CA 1
ATOM 612 C C . ALA A 1 82 ? 1.018 7.310 -4.776 1.00 88.19 82 ALA A C 1
ATOM 614 O O . ALA A 1 82 ? 0.653 7.366 -3.597 1.00 88.19 82 ALA A O 1
ATOM 615 N N . LYS A 1 83 ? 0.749 8.303 -5.634 1.00 88.38 83 LYS A N 1
ATOM 616 C CA . LYS A 1 83 ? -0.057 9.476 -5.259 1.00 88.38 83 LYS A CA 1
AT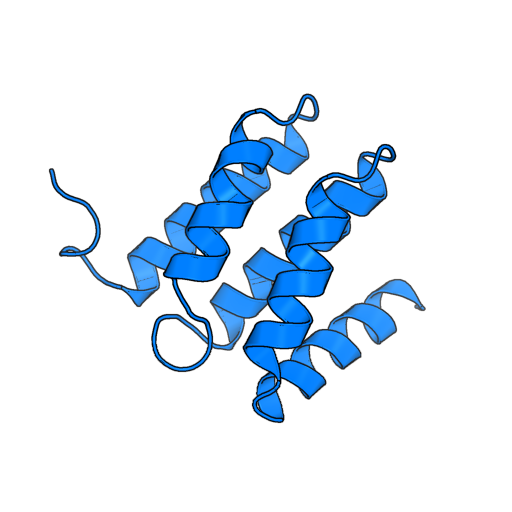OM 617 C C . LYS A 1 83 ? -1.494 9.079 -4.942 1.00 88.38 83 LYS A C 1
ATOM 619 O O . LYS A 1 83 ? -2.018 9.524 -3.925 1.00 88.38 83 LYS A O 1
ATOM 624 N N . ASP A 1 84 ? -2.092 8.215 -5.755 1.00 90.38 84 ASP A N 1
ATOM 625 C CA . ASP A 1 84 ? -3.463 7.746 -5.543 1.00 90.38 84 ASP A CA 1
ATOM 626 C C . ASP A 1 84 ? -3.592 6.974 -4.222 1.00 90.38 84 ASP A C 1
ATOM 628 O O . ASP A 1 84 ? -4.510 7.239 -3.449 1.00 90.38 84 ASP A O 1
ATOM 632 N N . ILE A 1 85 ? -2.617 6.116 -3.890 1.00 86.44 85 ILE A N 1
ATOM 633 C CA . ILE A 1 85 ? -2.562 5.413 -2.595 1.00 86.44 85 ILE A CA 1
ATOM 634 C C . ILE A 1 85 ? -2.544 6.425 -1.446 1.00 86.44 85 ILE A C 1
ATOM 636 O O . ILE A 1 85 ? -3.273 6.275 -0.468 1.00 86.44 85 ILE A O 1
ATOM 640 N N . THR A 1 86 ? -1.749 7.487 -1.579 1.00 86.12 86 THR A N 1
ATOM 641 C CA . THR A 1 86 ? -1.649 8.536 -0.556 1.00 86.12 86 THR A CA 1
ATOM 642 C C . THR A 1 86 ? -2.977 9.268 -0.373 1.00 86.12 86 THR A C 1
ATOM 644 O O . THR A 1 86 ? -3.394 9.512 0.757 1.00 86.12 86 THR A O 1
ATOM 647 N N . LEU A 1 87 ? -3.666 9.597 -1.469 1.00 88.69 87 LEU A N 1
ATOM 648 C CA . LEU A 1 87 ? -4.971 10.254 -1.420 1.00 88.69 87 LEU A CA 1
ATOM 649 C C . LEU A 1 87 ? -6.017 9.373 -0.737 1.00 88.69 87 LEU A C 1
ATOM 651 O O . LEU A 1 87 ? -6.752 9.860 0.121 1.00 88.69 87 LEU A O 1
ATOM 655 N N . GLU A 1 88 ? -6.065 8.085 -1.072 1.00 87.31 88 GLU A N 1
ATOM 656 C CA . GLU A 1 88 ? -6.991 7.143 -0.440 1.00 87.31 88 GLU A CA 1
ATOM 657 C C . GLU A 1 88 ? -6.692 6.965 1.051 1.00 87.31 88 GLU A C 1
ATOM 659 O O . GLU A 1 88 ? -7.605 7.009 1.873 1.00 87.31 88 GLU A O 1
ATOM 664 N N . MET A 1 89 ? -5.419 6.881 1.445 1.00 83.31 89 MET A N 1
ATOM 665 C CA . MET A 1 89 ? -5.049 6.841 2.864 1.00 83.31 89 MET A CA 1
ATOM 666 C C . MET A 1 89 ? -5.518 8.087 3.626 1.00 83.31 89 MET A C 1
ATOM 668 O O . MET A 1 89 ? -6.036 7.965 4.733 1.00 83.31 89 MET A O 1
ATOM 672 N N . VAL A 1 90 ? -5.381 9.284 3.045 1.00 83.62 90 VAL A N 1
ATOM 673 C CA . VAL A 1 90 ? -5.856 10.529 3.675 1.00 83.62 90 VAL A CA 1
ATOM 674 C C . VAL A 1 90 ? -7.383 10.565 3.773 1.00 83.62 90 VAL A C 1
ATOM 676 O O . VAL A 1 90 ? -7.909 11.040 4.779 1.00 83.62 90 VAL A O 1
ATOM 679 N N . LYS A 1 91 ? -8.108 10.034 2.779 1.00 84.25 91 LYS A N 1
ATOM 680 C CA . LYS A 1 91 ? -9.575 9.913 2.843 1.00 84.25 91 LYS A CA 1
ATOM 681 C C . LYS A 1 91 ? -10.021 9.041 4.016 1.00 84.25 91 LYS A C 1
ATOM 683 O O . LYS A 1 91 ? -10.948 9.423 4.723 1.00 84.25 91 LYS A O 1
ATOM 688 N N . TRP A 1 92 ? -9.351 7.911 4.239 1.00 83.50 92 TRP A N 1
ATOM 689 C CA . TRP A 1 9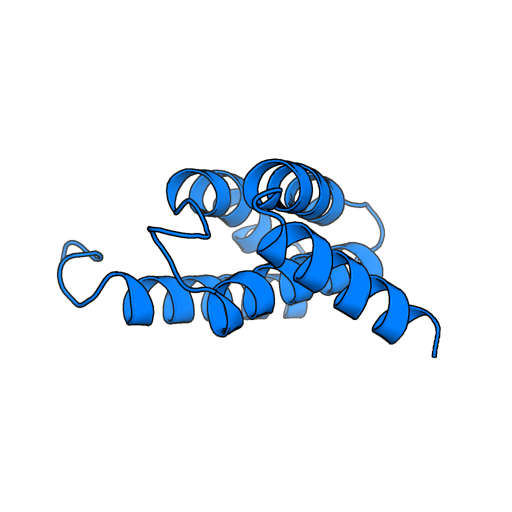2 ? -9.700 6.971 5.309 1.00 83.50 92 TRP A CA 1
ATOM 690 C C . TRP A 1 92 ? -9.250 7.426 6.704 1.00 83.50 92 TRP A C 1
ATOM 692 O O . TRP A 1 92 ? -10.006 7.299 7.663 1.00 83.50 92 TRP A O 1
ATOM 702 N N . LEU A 1 93 ? -8.044 7.988 6.831 1.00 79.56 93 LEU A N 1
ATOM 703 C CA . LEU A 1 93 ? -7.498 8.449 8.117 1.00 79.56 93 LEU A CA 1
ATOM 704 C C . LEU A 1 93 ? -8.043 9.825 8.549 1.00 79.56 93 LEU A C 1
ATOM 706 O O . LEU A 1 93 ? -7.901 10.215 9.709 1.00 79.56 93 LEU A O 1
ATOM 710 N N . GLY A 1 94 ? -8.670 10.562 7.630 1.00 74.12 94 GLY A N 1
ATOM 711 C CA . GLY A 1 94 ? -9.263 11.868 7.885 1.00 74.12 94 GLY A CA 1
ATOM 712 C C . GLY A 1 94 ? -8.248 13.024 7.974 1.00 74.12 94 GLY A C 1
ATOM 713 O O . GLY A 1 94 ? -7.033 12.836 7.880 1.00 74.12 94 GLY A O 1
ATOM 714 N N . PRO A 1 95 ? -8.731 14.266 8.170 1.00 64.88 95 PRO A N 1
ATOM 715 C CA . PRO A 1 95 ? -7.929 15.492 8.058 1.00 64.88 95 PRO A CA 1
ATOM 716 C C . PRO A 1 95 ? -6.812 15.650 9.104 1.00 64.88 95 PRO A C 1
ATOM 718 O O . PRO A 1 95 ? -5.961 16.519 8.941 1.00 64.88 95 PRO A O 1
ATOM 721 N N . GLY A 1 96 ? -6.785 14.824 10.156 1.00 62.00 96 GLY A N 1
ATOM 722 C CA . GLY A 1 96 ? -5.702 14.795 11.149 1.00 62.00 96 GLY A CA 1
ATOM 723 C C . GLY A 1 96 ? -4.472 13.983 10.721 1.00 62.00 96 GLY A C 1
ATOM 724 O O . GLY A 1 96 ? -3.444 14.040 11.392 1.00 62.00 96 GLY A O 1
ATOM 725 N N . ALA A 1 97 ? -4.560 13.236 9.617 1.00 63.06 97 ALA A N 1
ATOM 726 C CA . ALA A 1 97 ? -3.488 12.365 9.135 1.00 63.06 97 ALA A CA 1
ATOM 727 C C . ALA A 1 97 ? -2.327 13.123 8.475 1.00 63.06 97 ALA A C 1
ATOM 729 O O . ALA A 1 97 ? -1.204 12.624 8.425 1.00 63.06 97 ALA A O 1
ATOM 730 N N . VAL A 1 98 ? -2.587 14.333 7.975 1.00 59.78 98 VAL A N 1
ATOM 731 C CA . VAL A 1 98 ? -1.583 15.188 7.341 1.00 59.78 98 VAL A CA 1
ATOM 732 C C . VAL A 1 98 ? -1.321 16.367 8.265 1.00 59.78 98 VAL A C 1
ATOM 734 O O . VAL A 1 98 ? -2.186 17.226 8.442 1.00 59.78 98 VAL A O 1
ATOM 737 N N . LYS A 1 99 ? -0.123 16.419 8.858 1.00 60.91 99 LYS A N 1
ATOM 738 C CA . LYS A 1 99 ? 0.337 17.639 9.528 1.00 60.91 99 LYS A CA 1
ATOM 739 C C . LYS A 1 99 ? 0.508 18.721 8.463 1.00 60.91 99 LYS A C 1
ATOM 741 O O . LYS A 1 99 ? 1.299 18.544 7.539 1.00 60.91 99 LYS A O 1
ATOM 746 N N . ARG A 1 100 ? -0.298 19.774 8.581 1.00 48.84 100 ARG A N 1
ATOM 747 C CA . ARG A 1 100 ? -0.164 21.010 7.806 1.00 48.84 100 ARG A CA 1
ATOM 748 C C . ARG A 1 100 ? 1.040 21.811 8.276 1.00 48.84 100 ARG A C 1
ATOM 750 O O . ARG A 1 100 ? 1.359 21.712 9.483 1.00 48.84 100 ARG A O 1
#

InterPro domains:
  IPR011989 Armadillo-like helical [G3DSA:1.25.10.10] (3-100)
  IPR016024 Armadillo-type fold [SSF48371] (10-94)
  IPR045110 XMAP215 [PTHR12609] (8-98)
  IPR048491 XMAP215/Dis1/CLASP, TOG domain [PF21041] (6-97)

Organism: NCBI:txid1486918

Secondary structure (DSSP, 8-state):
-HHHHHHHHHHHHHHTT-HHHHHHHHHHHTT-SSHHHHHHHHHHHHHHHHHH-TTTTS-HHHHHHHHHHHHT-SSHHHHHHHHHHHHHHHHHH-TTSS--